Prote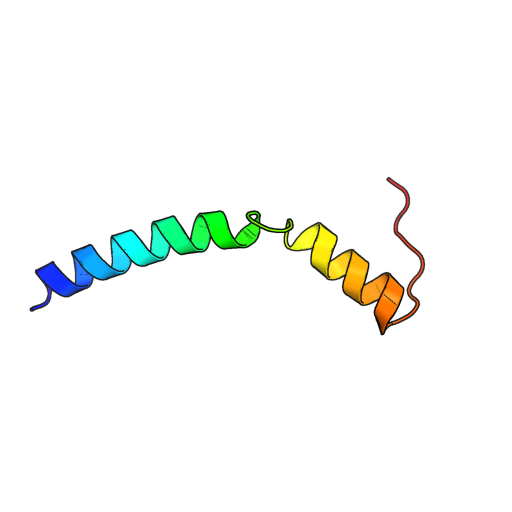in AF-K5B7L8-F1 (afdb_monomer_lite)

pLDDT: mean 93.74, std 5.85, range [77.19, 98.44]

Radius of gyration: 16.86 Å; chains: 1; bounding box: 29×16×49 Å

Structure (mmCIF, N/CA/C/O backbone):
data_AF-K5B7L8-F1
#
_entry.id   AF-K5B7L8-F1
#
loop_
_atom_site.group_PDB
_atom_site.id
_atom_site.type_symbol
_atom_site.label_atom_id
_atom_site.label_alt_id
_atom_site.label_comp_id
_atom_site.label_asym_id
_atom_site.label_entity_id
_atom_site.label_seq_id
_atom_site.pdbx_PDB_ins_code
_atom_site.Cartn_x
_atom_site.Cartn_y
_atom_site.Cartn_z
_atom_site.occupancy
_atom_site.B_iso_or_equiv
_atom_site.auth_seq_id
_atom_site.auth_comp_id
_atom_site.auth_asym_id
_atom_site.auth_atom_id
_atom_site.pdbx_PDB_model_num
ATOM 1 N N . GLU A 1 1 ? -11.746 -4.897 25.346 1.00 78.00 1 GLU A N 1
ATOM 2 C CA . GLU A 1 1 ? -10.713 -5.507 24.477 1.00 78.00 1 GLU A CA 1
ATOM 3 C C . GLU A 1 1 ? -11.156 -5.631 23.012 1.00 78.00 1 GLU A C 1
ATOM 5 O O . GLU A 1 1 ? -10.685 -4.843 22.202 1.00 78.00 1 GLU A O 1
ATOM 10 N N . THR A 1 2 ? -12.104 -6.506 22.634 1.00 95.62 2 THR A N 1
ATOM 11 C CA . THR A 1 2 ? -12.503 -6.682 21.210 1.00 95.62 2 THR A CA 1
ATOM 12 C C . THR A 1 2 ? -13.038 -5.408 20.541 1.00 95.62 2 THR A C 1
ATOM 14 O O . THR A 1 2 ? -12.711 -5.133 19.390 1.00 95.62 2 THR A O 1
ATOM 17 N N . ALA A 1 3 ? -13.831 -4.599 21.252 1.00 96.38 3 ALA A N 1
ATOM 18 C CA . ALA A 1 3 ? -14.386 -3.357 20.705 1.00 96.38 3 ALA A CA 1
ATOM 19 C C . ALA A 1 3 ? -13.299 -2.316 20.366 1.00 96.38 3 ALA A C 1
ATOM 21 O O . ALA A 1 3 ? -13.364 -1.662 19.328 1.00 96.38 3 ALA A O 1
ATOM 22 N N . GLU A 1 4 ? -12.269 -2.197 21.204 1.00 97.56 4 GLU A N 1
ATOM 23 C CA . GLU A 1 4 ? -11.143 -1.283 20.968 1.00 97.56 4 GLU A CA 1
ATOM 24 C C . GLU A 1 4 ? -10.303 -1.735 19.772 1.00 97.56 4 GLU A C 1
ATOM 26 O O . GLU A 1 4 ? -9.914 -0.912 18.940 1.00 97.56 4 GLU A O 1
ATOM 31 N N . LEU A 1 5 ? -10.094 -3.050 19.634 1.00 97.50 5 LEU A N 1
ATOM 32 C CA . LEU A 1 5 ? -9.427 -3.630 18.471 1.00 97.50 5 LEU A CA 1
ATOM 33 C C . LEU A 1 5 ? -10.181 -3.312 17.172 1.00 97.50 5 LEU A C 1
ATOM 35 O O . LEU A 1 5 ? -9.558 -2.921 16.187 1.00 97.50 5 LEU A O 1
ATOM 39 N N . LEU A 1 6 ? -11.513 -3.425 17.166 1.00 98.12 6 LEU A N 1
ATOM 40 C CA . LEU A 1 6 ? -12.325 -3.088 15.992 1.00 98.12 6 LEU A CA 1
ATOM 41 C C . LEU A 1 6 ? -12.187 -1.613 15.597 1.00 98.12 6 LEU A C 1
ATOM 43 O O . LEU A 1 6 ? -12.007 -1.309 14.418 1.00 98.12 6 LEU A O 1
ATOM 47 N N . VAL A 1 7 ? -12.202 -0.699 16.571 1.00 98.19 7 VAL A N 1
ATOM 48 C CA . VAL A 1 7 ? -11.993 0.737 16.316 1.00 98.19 7 VAL A CA 1
ATOM 49 C C . VAL A 1 7 ? -10.603 1.000 15.737 1.00 98.19 7 VAL A C 1
ATOM 51 O O . VAL A 1 7 ? -10.443 1.831 14.840 1.00 98.19 7 VAL A O 1
ATOM 54 N N . TRP A 1 8 ? -9.580 0.305 16.233 1.00 98.00 8 TRP A N 1
ATOM 55 C CA . TRP A 1 8 ? -8.229 0.436 15.698 1.00 98.00 8 TRP A CA 1
ATOM 56 C C . TRP A 1 8 ? -8.129 -0.087 14.258 1.00 98.0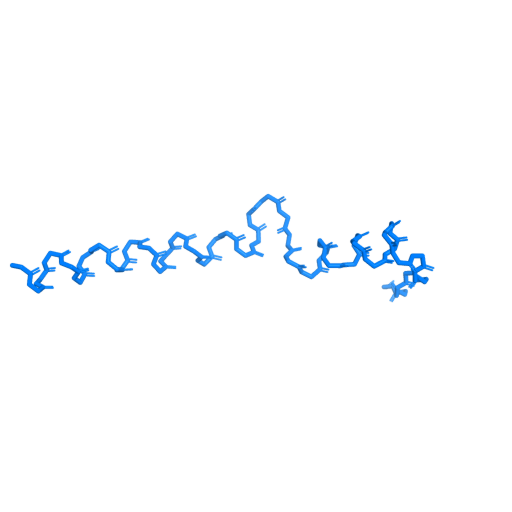0 8 TRP A C 1
ATOM 58 O O . TRP A 1 8 ? -7.570 0.604 13.403 1.00 98.00 8 TRP A O 1
ATOM 68 N N . LEU A 1 9 ? -8.712 -1.255 13.968 1.00 98.31 9 LEU A N 1
ATOM 69 C CA . LEU A 1 9 ? -8.710 -1.856 12.631 1.00 98.31 9 LEU A CA 1
ATOM 70 C C . LEU A 1 9 ? -9.422 -0.977 11.602 1.00 98.31 9 LEU A C 1
ATOM 72 O O . LEU A 1 9 ? -8.897 -0.775 10.510 1.00 98.31 9 LEU A O 1
ATOM 76 N N . ASP A 1 10 ? -10.565 -0.393 11.956 1.00 98.31 10 ASP A N 1
ATOM 77 C CA . ASP A 1 10 ? -11.292 0.531 11.083 1.00 98.31 10 ASP A CA 1
ATOM 78 C C . ASP A 1 10 ? -10.426 1.741 10.673 1.00 98.31 10 ASP A C 1
ATOM 80 O O . ASP A 1 10 ? -10.359 2.108 9.494 1.00 98.31 10 ASP A O 1
ATOM 84 N N . LYS A 1 11 ? -9.661 2.304 11.620 1.00 98.44 11 LYS A N 1
ATOM 85 C CA . LYS A 1 11 ? -8.693 3.376 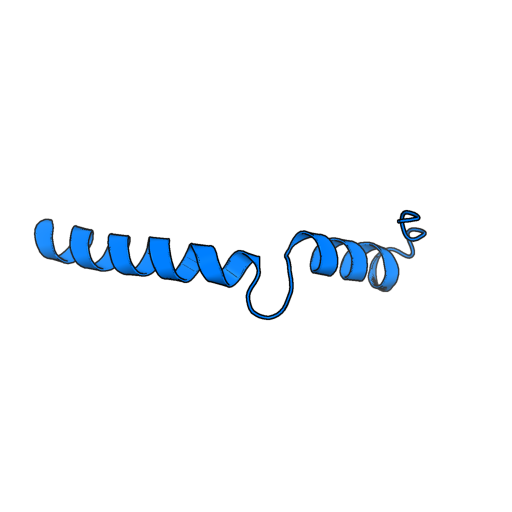11.333 1.00 98.44 11 LYS A CA 1
ATOM 86 C C . LYS A 1 11 ? -7.576 2.904 10.400 1.00 98.44 11 LYS A C 1
ATOM 88 O O . LYS A 1 11 ? -7.196 3.646 9.491 1.00 98.44 11 LYS A O 1
ATOM 93 N N . GLN A 1 12 ? -7.051 1.692 10.603 1.00 98.38 12 GLN A N 1
ATOM 94 C CA . GLN A 1 12 ? -6.009 1.141 9.730 1.00 98.38 12 GLN A CA 1
ATOM 95 C C . GLN A 1 12 ? -6.523 0.937 8.305 1.00 98.38 12 GLN A C 1
ATOM 97 O O . GLN A 1 12 ? -5.855 1.362 7.366 1.00 98.38 12 GLN A O 1
ATOM 102 N N . THR A 1 13 ? -7.711 0.355 8.134 1.00 98.38 13 THR A N 1
ATOM 103 C CA . THR A 1 13 ? -8.315 0.112 6.816 1.00 98.38 13 THR A CA 1
ATOM 104 C C . THR A 1 13 ? -8.456 1.406 6.022 1.00 98.38 13 THR A C 1
ATOM 106 O O . THR A 1 13 ? -8.000 1.489 4.882 1.00 98.38 13 THR A O 1
ATOM 109 N N . LYS A 1 14 ? -9.008 2.454 6.643 1.00 98.00 14 LYS A N 1
ATOM 110 C CA . LYS A 1 14 ? -9.193 3.763 5.997 1.00 98.00 14 LYS A CA 1
ATOM 111 C C . LYS A 1 14 ? -7.866 4.415 5.613 1.00 98.00 14 LYS A C 1
ATOM 113 O O . LYS A 1 14 ? -7.739 4.940 4.511 1.00 98.00 14 LYS A O 1
ATOM 118 N N . ARG A 1 15 ? -6.856 4.350 6.488 1.00 97.88 15 ARG A N 1
ATOM 119 C CA . ARG A 1 15 ? -5.518 4.884 6.187 1.00 97.88 15 ARG A CA 1
ATOM 120 C C . ARG A 1 15 ? -4.853 4.114 5.047 1.00 97.88 15 ARG A C 1
ATOM 122 O O . ARG A 1 15 ? -4.302 4.720 4.133 1.00 97.88 15 ARG A O 1
ATOM 129 N N . ASN A 1 16 ? -4.903 2.787 5.103 1.00 97.75 16 ASN A N 1
ATOM 130 C CA . ASN A 1 16 ? -4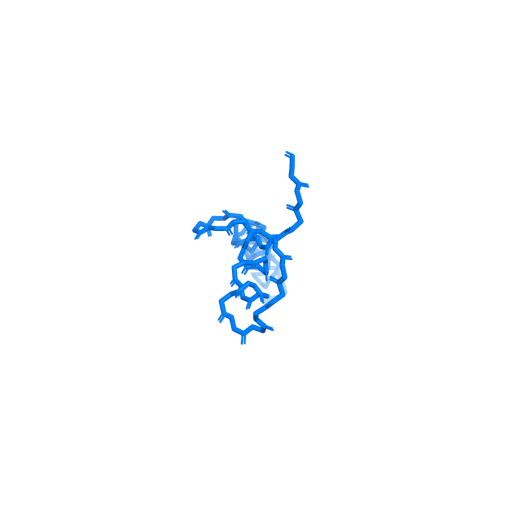.227 1.924 4.140 1.00 97.75 16 ASN A CA 1
ATOM 131 C C . ASN A 1 16 ? -4.831 2.045 2.736 1.00 97.75 16 ASN A C 1
ATOM 133 O O . ASN A 1 16 ? -4.096 1.902 1.765 1.00 97.75 16 ASN A O 1
ATOM 137 N N . LEU A 1 17 ? -6.117 2.396 2.619 1.00 97.88 17 LEU A N 1
ATOM 138 C CA . LEU A 1 17 ? -6.723 2.740 1.333 1.00 97.88 17 LEU A CA 1
ATOM 139 C C . LEU A 1 17 ? -5.977 3.898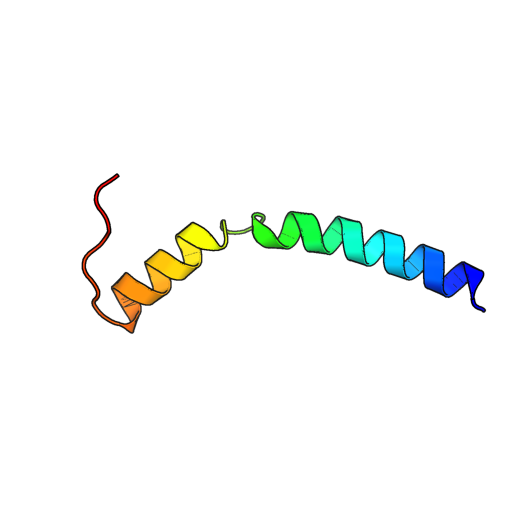 0.654 1.00 97.88 17 LEU A C 1
ATOM 141 O O . LEU A 1 17 ? -5.564 3.768 -0.496 1.00 97.88 17 LEU A O 1
ATOM 145 N N . VAL A 1 18 ? -5.747 5.002 1.372 1.00 97.88 18 VAL A N 1
ATOM 146 C CA . VAL A 1 18 ? -5.072 6.188 0.817 1.00 97.88 18 VAL A CA 1
ATOM 147 C C . VAL A 1 18 ? -3.616 5.900 0.466 1.00 97.88 18 VAL A C 1
ATOM 149 O O . VAL A 1 18 ? -3.121 6.419 -0.525 1.00 97.88 18 VAL A O 1
ATOM 152 N N . ILE A 1 19 ? -2.935 5.025 1.208 1.00 97.69 19 ILE A N 1
ATOM 153 C CA . ILE A 1 19 ? -1.534 4.650 0.939 1.00 97.69 19 ILE A CA 1
ATOM 154 C C . ILE A 1 19 ? -1.351 4.010 -0.450 1.00 97.69 19 ILE A C 1
ATOM 156 O O . ILE A 1 19 ? -0.259 4.064 -1.001 1.00 97.69 19 ILE A O 1
ATOM 160 N N . THR A 1 20 ? -2.402 3.452 -1.059 1.00 97.75 20 THR A N 1
ATOM 161 C CA . THR A 1 20 ? -2.303 2.857 -2.407 1.00 97.75 20 THR A CA 1
ATOM 162 C C . THR A 1 20 ? -2.135 3.878 -3.537 1.00 97.75 20 THR A C 1
ATOM 164 O O . THR A 1 20 ? -1.718 3.510 -4.638 1.00 97.75 20 THR A O 1
ATOM 167 N N . PHE A 1 21 ? -2.457 5.148 -3.273 1.00 97.69 21 PHE A N 1
ATOM 168 C CA . PHE A 1 21 ? -2.356 6.235 -4.249 1.00 97.69 21 PHE A CA 1
ATOM 169 C C . PHE A 1 21 ? -1.684 7.511 -3.721 1.00 97.69 21 PHE A C 1
ATOM 171 O O . PHE A 1 21 ? -1.225 8.345 -4.505 1.00 97.69 21 PHE A O 1
ATOM 178 N N . GLY A 1 22 ? -1.601 7.682 -2.404 1.00 96.06 22 GLY A N 1
ATOM 179 C CA . GLY A 1 22 ? -0.942 8.801 -1.745 1.00 96.06 22 GLY A CA 1
ATOM 180 C C . GLY A 1 22 ? 0.576 8.665 -1.811 1.00 96.06 22 GLY A C 1
ATOM 181 O O . GLY A 1 22 ? 1.134 7.674 -1.357 1.00 96.06 22 GLY A O 1
ATOM 182 N N . GLY A 1 23 ? 1.252 9.675 -2.363 1.00 94.00 23 GLY A N 1
ATOM 183 C CA . GLY A 1 23 ? 2.705 9.637 -2.587 1.00 94.00 23 GLY A CA 1
ATOM 184 C C . GLY A 1 23 ? 3.127 8.912 -3.871 1.00 94.00 23 GLY A C 1
ATOM 185 O O . GLY A 1 23 ? 4.318 8.812 -4.149 1.00 94.00 23 GLY A O 1
ATOM 186 N N . GLY A 1 24 ? 2.161 8.454 -4.668 1.00 94.88 24 GLY A N 1
ATOM 187 C CA . GLY A 1 24 ? 2.383 7.736 -5.916 1.00 94.88 24 GLY A CA 1
ATOM 188 C C . GLY A 1 24 ? 1.365 6.614 -6.065 1.00 94.88 24 GLY A C 1
ATOM 189 O O . GLY A 1 24 ? 1.187 5.800 -5.167 1.00 94.88 24 GLY A O 1
ATOM 190 N N . VAL A 1 25 ? 0.683 6.570 -7.207 1.00 97.06 25 VAL A N 1
ATOM 191 C CA . VAL A 1 25 ? -0.249 5.485 -7.527 1.00 97.06 25 VAL A CA 1
ATOM 192 C C . VAL A 1 25 ? 0.542 4.201 -7.748 1.00 97.06 25 VAL A C 1
ATOM 194 O O . VAL A 1 25 ? 1.498 4.194 -8.526 1.00 97.06 25 VAL A O 1
ATOM 197 N N . ASN A 1 26 ? 0.150 3.120 -7.075 1.00 97.31 26 ASN A N 1
ATOM 198 C CA . ASN A 1 26 ? 0.841 1.831 -7.118 1.00 97.31 26 ASN A CA 1
ATOM 199 C C . ASN A 1 26 ? 1.143 1.342 -8.549 1.00 97.31 26 ASN A C 1
ATOM 201 O O . ASN A 1 26 ? 2.215 0.797 -8.809 1.00 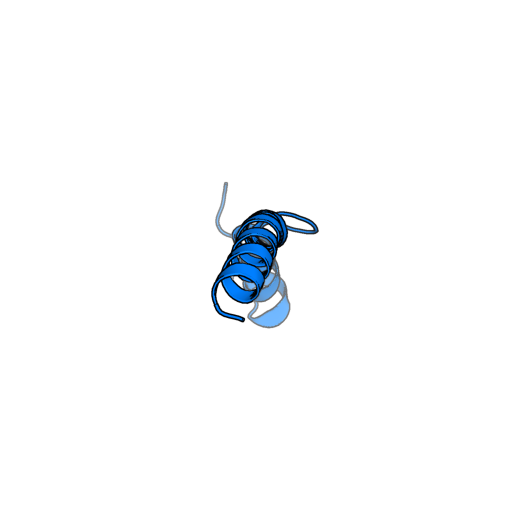97.31 26 ASN A O 1
ATOM 205 N N . GLU A 1 27 ? 0.225 1.548 -9.491 1.00 94.88 27 GLU A N 1
ATOM 206 C CA . GLU A 1 27 ? 0.390 1.239 -10.914 1.00 94.88 27 GLU A CA 1
ATOM 207 C C . GLU A 1 27 ? 1.555 2.022 -11.532 1.00 94.88 27 GLU A C 1
ATOM 209 O O . GLU A 1 27 ? 2.417 1.441 -12.193 1.00 94.88 27 GLU A O 1
ATOM 214 N N . VAL A 1 28 ? 1.616 3.328 -11.268 1.00 93.06 28 VAL A N 1
ATOM 215 C CA . VAL A 1 28 ? 2.671 4.216 -11.771 1.00 93.06 28 VAL A CA 1
ATOM 216 C C . VAL A 1 28 ? 4.014 3.847 -11.150 1.00 93.06 28 VAL A C 1
ATOM 218 O O . VAL A 1 28 ? 5.012 3.746 -11.859 1.00 93.06 28 VAL A O 1
ATOM 221 N N . MET A 1 29 ? 4.045 3.579 -9.843 1.00 95.69 29 MET A N 1
ATOM 222 C CA . MET A 1 29 ? 5.264 3.154 -9.154 1.00 95.69 29 MET A CA 1
ATOM 223 C C . MET A 1 29 ? 5.787 1.818 -9.693 1.00 95.69 29 MET A C 1
ATOM 225 O O . MET A 1 29 ? 6.988 1.683 -9.930 1.00 95.69 29 MET A O 1
ATOM 229 N N . ARG A 1 30 ? 4.904 0.844 -9.956 1.00 94.19 30 ARG A N 1
ATOM 230 C CA . ARG A 1 30 ? 5.290 -0.428 -10.591 1.00 94.19 30 ARG A CA 1
ATOM 231 C C . ARG A 1 30 ? 5.879 -0.212 -11.979 1.00 94.19 30 ARG A C 1
ATOM 233 O O . ARG A 1 30 ? 6.891 -0.828 -12.303 1.00 94.19 30 ARG A O 1
ATOM 240 N N . GLU A 1 31 ? 5.305 0.683 -12.775 1.00 92.88 31 GLU A N 1
ATOM 241 C CA . GLU A 1 31 ? 5.865 1.015 -14.086 1.00 92.88 31 GLU A CA 1
ATOM 242 C C . GLU A 1 31 ? 7.231 1.703 -13.973 1.00 92.88 31 GLU A C 1
ATOM 244 O O . GLU A 1 31 ? 8.138 1.404 -14.749 1.00 92.88 31 GLU A O 1
ATOM 249 N N . MET A 1 32 ? 7.422 2.577 -12.980 1.00 92.12 32 MET A N 1
ATOM 250 C CA . MET A 1 32 ? 8.729 3.176 -12.703 1.00 92.12 32 MET A CA 1
ATOM 251 C C . MET A 1 32 ? 9.769 2.111 -12.340 1.00 92.12 32 MET A C 1
ATOM 253 O O . MET A 1 32 ? 10.879 2.160 -12.865 1.00 92.12 32 MET A O 1
ATOM 257 N N . ILE A 1 33 ? 9.411 1.124 -11.513 1.00 93.69 33 ILE A N 1
ATOM 258 C CA . ILE A 1 33 ? 10.291 -0.003 -11.169 1.00 93.69 33 ILE A CA 1
ATOM 259 C C . ILE A 1 33 ? 10.615 -0.842 -12.412 1.00 93.69 33 ILE A C 1
ATOM 261 O O . ILE A 1 33 ? 11.776 -1.179 -12.635 1.00 93.69 33 ILE A O 1
ATOM 265 N N . ALA A 1 34 ? 9.627 -1.150 -13.253 1.00 94.19 34 ALA A N 1
ATOM 266 C CA . ALA A 1 34 ? 9.842 -1.930 -14.470 1.00 94.19 34 ALA A CA 1
ATOM 267 C C . ALA A 1 34 ? 10.752 -1.200 -15.475 1.00 94.19 34 ALA A C 1
ATOM 269 O O . ALA A 1 34 ? 11.686 -1.794 -16.015 1.00 94.19 34 ALA A O 1
ATOM 270 N N . ALA A 1 35 ? 10.530 0.098 -15.686 1.00 92.12 35 ALA A N 1
ATOM 271 C CA . ALA A 1 35 ? 11.324 0.894 -16.615 1.00 92.12 35 ALA A CA 1
ATOM 272 C C . ALA A 1 35 ? 12.747 1.155 -16.093 1.00 92.12 35 ALA A C 1
ATOM 274 O O . ALA A 1 35 ? 13.713 0.983 -16.832 1.00 92.12 35 ALA A O 1
ATOM 275 N N . ALA A 1 36 ? 12.890 1.556 -14.825 1.00 91.44 36 ALA A N 1
ATOM 276 C CA . ALA A 1 36 ? 14.186 1.925 -14.254 1.00 91.44 36 ALA A CA 1
ATOM 277 C C . ALA A 1 36 ? 15.002 0.709 -13.791 1.00 91.44 36 ALA A C 1
ATOM 279 O O . ALA A 1 36 ? 16.203 0.643 -14.035 1.00 91.44 36 ALA A O 1
ATOM 280 N N . GLY A 1 37 ? 14.357 -0.251 -13.125 1.00 92.38 37 GLY A N 1
ATOM 281 C CA . GLY A 1 37 ? 15.015 -1.419 -12.538 1.00 92.38 37 GLY A CA 1
ATOM 282 C C . GLY A 1 37 ? 15.178 -2.581 -13.513 1.00 92.38 37 GLY A C 1
ATOM 283 O O . GLY A 1 37 ? 16.222 -3.227 -13.523 1.00 92.38 37 GLY A O 1
ATOM 284 N N . LEU A 1 38 ? 14.169 -2.837 -14.352 1.00 93.75 38 LEU A N 1
ATOM 285 C CA . LEU A 1 38 ? 14.145 -3.998 -15.253 1.00 93.75 38 LEU A CA 1
ATOM 286 C C . LEU A 1 38 ? 14.373 -3.641 -16.731 1.00 93.75 38 LEU A C 1
ATOM 288 O O . LEU A 1 38 ? 14.428 -4.539 -17.566 1.00 93.75 38 LEU A O 1
ATOM 292 N N . LYS A 1 39 ? 14.526 -2.350 -17.064 1.00 89.38 39 LYS A N 1
ATOM 293 C CA . LYS A 1 39 ? 14.705 -1.835 -18.438 1.00 89.38 39 LYS A CA 1
ATOM 294 C C . LYS A 1 39 ? 13.599 -2.269 -19.410 1.00 89.38 39 LYS A C 1
ATOM 296 O O . LYS A 1 39 ? 13.828 -2.367 -20.615 1.00 89.38 39 LYS A O 1
ATOM 301 N N . VAL A 1 40 ? 12.397 -2.522 -18.894 1.00 90.06 40 VAL A N 1
ATOM 302 C CA . VAL A 1 40 ? 11.238 -2.864 -19.722 1.00 90.06 40 VAL A CA 1
ATOM 303 C C . VAL A 1 40 ? 10.749 -1.592 -20.429 1.00 90.06 40 VAL A C 1
ATOM 305 O O . VAL A 1 40 ? 10.625 -0.551 -19.773 1.00 90.06 40 VAL A O 1
ATOM 308 N N . PRO A 1 41 ? 10.469 -1.632 -21.745 1.00 87.12 41 PRO A N 1
ATOM 309 C CA . PRO A 1 41 ? 9.898 -0.494 -22.457 1.00 87.12 41 PRO A CA 1
ATOM 310 C C . PRO A 1 41 ? 8.589 -0.033 -21.813 1.00 87.12 41 PRO A C 1
ATOM 312 O O . PRO A 1 41 ? 7.766 -0.853 -21.402 1.00 87.12 41 PRO A O 1
ATOM 315 N N . ARG A 1 42 ? 8.381 1.284 -21.730 1.00 82.44 42 ARG A N 1
ATOM 316 C CA . ARG A 1 42 ? 7.134 1.829 -21.184 1.00 82.44 42 ARG A CA 1
ATOM 317 C C . ARG A 1 42 ? 5.959 1.473 -22.085 1.00 82.44 42 ARG A C 1
ATOM 319 O O . ARG A 1 42 ? 6.062 1.567 -23.307 1.00 82.44 42 ARG A O 1
ATOM 326 N N . VAL A 1 43 ? 4.842 1.112 -21.461 1.00 81.12 43 VAL A N 1
ATOM 327 C CA . VAL A 1 43 ? 3.579 0.908 -22.170 1.00 81.12 43 VAL A CA 1
ATOM 328 C C . VAL A 1 43 ? 3.115 2.271 -22.709 1.00 81.12 43 VAL A C 1
ATOM 330 O O . VAL A 1 43 ? 3.038 3.223 -21.925 1.00 81.12 43 VAL A O 1
ATOM 333 N N . PRO A 1 44 ? 2.846 2.403 -24.022 1.00 77.19 44 PRO A N 1
ATOM 334 C CA . PRO A 1 44 ? 2.261 3.617 -24.585 1.00 77.19 44 PRO A CA 1
ATOM 335 C C . PRO A 1 44 ? 0.907 3.902 -23.928 1.00 77.19 44 PRO A C 1
ATOM 337 O O . PRO A 1 44 ? 0.141 2.970 -23.682 1.00 77.19 44 PRO A O 1
ATOM 340 N N . ARG A 1 45 ? 0.626 5.172 -23.636 1.00 77.38 45 ARG A N 1
ATOM 341 C CA . ARG A 1 45 ? -0.634 5.624 -23.038 1.00 77.38 45 ARG A CA 1
ATOM 342 C C . ARG A 1 45 ? -1.371 6.544 -23.991 1.00 77.38 45 ARG A C 1
ATOM 344 O O . ARG A 1 45 ? -0.670 7.346 -24.647 1.00 77.38 45 ARG A O 1
#

Sequence (45 aa):
ETAELLVWLDKQTKRNLVITFGGGVNEVMREMIAAAGLKVPRVPR

Organism: Mycolicibacterium hassiacum (strain DSM 44199 / CIP 105218 / JCM 12690 / 3849) (NCBI:txid1122247)

Secondary structure (DSSP, 8-state):
-HHHHHHHHHHHHHHHHHHTTTTS-HHHHHHHHHHHHS-PPPPP-

Foldseek 3Di:
DVVVVVVVVVVVVVVVVCVCPPPHNVVRVVQVCCCVVVVDDHDDD